Protein AF-A0A9D6HFY6-F1 (afdb_monomer_lite)

Structure (mmCIF, N/CA/C/O backbone):
data_AF-A0A9D6HFY6-F1
#
_entry.id   AF-A0A9D6HFY6-F1
#
loop_
_atom_site.group_PDB
_atom_site.id
_atom_site.type_symbol
_atom_site.label_atom_id
_atom_site.label_alt_id
_atom_site.label_comp_id
_atom_site.label_asym_id
_atom_site.label_entity_id
_atom_site.label_seq_id
_atom_site.pdbx_PDB_ins_code
_atom_site.Cartn_x
_atom_site.Cartn_y
_atom_site.Cartn_z
_atom_site.occupancy
_atom_site.B_iso_or_equiv
_atom_site.auth_seq_id
_atom_site.auth_comp_id
_atom_site.auth_asym_id
_atom_site.auth_atom_id
_atom_site.pdbx_PDB_model_num
ATOM 1 N N . SER A 1 1 ? -29.698 1.148 17.771 1.00 62.59 1 SER A N 1
ATOM 2 C CA . SER A 1 1 ? -28.490 1.903 18.164 1.00 62.59 1 SER A CA 1
ATOM 3 C C . SER A 1 1 ? -28.725 3.374 17.856 1.00 62.59 1 SER A C 1
ATOM 5 O O . SER A 1 1 ? -28.879 3.722 16.697 1.00 62.59 1 SER A O 1
ATOM 7 N N . GLY A 1 2 ? -28.841 4.233 18.873 1.00 89.56 2 GLY A N 1
ATOM 8 C CA . GLY A 1 2 ? -29.112 5.675 18.721 1.00 89.56 2 GLY A CA 1
ATOM 9 C C . GLY A 1 2 ? -27.885 6.505 18.325 1.00 89.56 2 GLY A C 1
ATOM 10 O O . GLY A 1 2 ? -27.692 7.590 18.861 1.00 89.56 2 GLY A O 1
ATOM 11 N N . LEU A 1 3 ? -27.019 5.968 17.459 1.00 92.06 3 LEU A N 1
ATOM 12 C CA . LEU A 1 3 ? -25.851 6.697 16.964 1.00 92.06 3 LEU A CA 1
ATOM 13 C C . LEU A 1 3 ? -26.287 7.691 15.876 1.00 92.06 3 LEU A C 1
ATOM 15 O O . LEU A 1 3 ? -27.198 7.376 15.106 1.00 92.06 3 LEU A O 1
ATOM 19 N N . PRO A 1 4 ? -25.656 8.873 15.793 1.00 92.00 4 PRO A N 1
ATOM 20 C CA . PRO A 1 4 ? -25.960 9.833 14.743 1.00 92.00 4 PRO A CA 1
ATOM 21 C C . PRO A 1 4 ? -25.663 9.235 13.353 1.00 92.00 4 PRO A C 1
ATOM 23 O O . PRO A 1 4 ? -24.690 8.492 13.199 1.00 92.00 4 PRO A O 1
ATOM 26 N N . PRO A 1 5 ? -26.485 9.542 12.335 1.00 94.31 5 PRO A N 1
ATOM 27 C CA . PRO A 1 5 ? -26.291 9.024 10.986 1.00 94.31 5 PRO A CA 1
ATOM 28 C C . PRO A 1 5 ? -25.031 9.617 10.337 1.00 94.31 5 PRO A C 1
ATOM 30 O O . PRO A 1 5 ? -24.769 10.812 10.447 1.00 94.31 5 PRO A O 1
ATOM 33 N N . ALA A 1 6 ? -24.280 8.799 9.596 1.00 92.12 6 ALA A N 1
ATOM 34 C CA . ALA A 1 6 ? -23.149 9.252 8.783 1.00 92.12 6 ALA A CA 1
ATOM 35 C C . ALA A 1 6 ? -23.642 9.853 7.448 1.00 92.12 6 ALA A C 1
ATOM 37 O O . ALA A 1 6 ? -23.542 9.224 6.399 1.00 92.12 6 ALA A O 1
ATOM 38 N N . ASN A 1 7 ? -24.234 11.052 7.491 1.00 96.19 7 ASN A N 1
ATOM 39 C CA . ASN A 1 7 ? -24.920 11.699 6.358 1.00 96.19 7 ASN A CA 1
ATOM 40 C C . ASN A 1 7 ? -24.167 12.900 5.742 1.00 96.19 7 ASN A C 1
ATOM 42 O O . ASN A 1 7 ? -24.756 13.660 4.976 1.00 96.19 7 ASN A O 1
ATOM 46 N N . ILE A 1 8 ? -22.884 13.084 6.066 1.00 96.38 8 ILE A N 1
ATOM 47 C CA . ILE A 1 8 ? -22.040 14.177 5.557 1.00 96.38 8 ILE A CA 1
ATOM 48 C C . ILE A 1 8 ? -20.808 13.594 4.858 1.00 96.38 8 ILE A C 1
ATOM 50 O O . ILE A 1 8 ? -20.167 12.681 5.375 1.00 96.38 8 ILE A O 1
ATOM 54 N N . VAL A 1 9 ? -20.442 14.164 3.707 1.00 93.00 9 VAL A N 1
ATOM 55 C CA . VAL A 1 9 ? -19.199 13.846 2.990 1.00 93.00 9 VAL A CA 1
ATOM 56 C C . VAL A 1 9 ? -18.110 14.845 3.382 1.00 93.00 9 VAL A C 1
ATOM 58 O O . VAL A 1 9 ? -18.252 16.046 3.162 1.00 93.00 9 VAL A O 1
ATOM 61 N N . LEU A 1 10 ? -16.996 14.351 3.924 1.00 93.56 10 LEU A N 1
ATOM 62 C CA . LEU A 1 10 ? -15.821 15.158 4.274 1.00 93.56 10 LEU A CA 1
ATOM 63 C C . LEU A 1 10 ? -14.748 15.038 3.184 1.00 93.56 10 LEU A C 1
ATOM 65 O O . LEU A 1 10 ? -13.755 14.330 3.344 1.00 93.56 10 LEU A O 1
ATOM 69 N N . ALA A 1 11 ? -14.951 15.713 2.053 1.00 90.62 11 ALA A N 1
ATOM 70 C CA . ALA A 1 11 ? -14.000 15.676 0.943 1.00 90.62 11 ALA A CA 1
ATOM 71 C C . ALA A 1 11 ? -12.686 16.390 1.308 1.00 90.62 11 ALA A C 1
ATOM 73 O O . ALA A 1 11 ? -12.683 17.561 1.689 1.00 90.62 11 ALA A O 1
ATOM 74 N N . ARG A 1 12 ? -11.556 15.685 1.186 1.00 92.56 12 ARG A N 1
ATOM 75 C CA . ARG A 1 12 ? -10.188 16.187 1.408 1.00 92.56 12 ARG A CA 1
ATOM 76 C C . ARG A 1 12 ? -9.233 15.460 0.457 1.00 92.56 12 ARG A C 1
ATOM 78 O O . ARG A 1 12 ? -9.540 14.360 0.016 1.00 92.56 12 ARG A O 1
ATOM 85 N N . GLY A 1 13 ? -8.072 16.053 0.170 1.00 87.38 13 GLY A N 1
ATOM 86 C CA . GLY A 1 13 ? -7.021 15.380 -0.607 1.00 87.38 13 GLY A CA 1
ATOM 87 C C . GLY A 1 13 ? -7.362 15.180 -2.086 1.00 87.38 13 GLY A C 1
ATOM 88 O O . GLY A 1 13 ? -7.131 14.102 -2.623 1.00 87.38 13 GLY A O 1
ATOM 89 N N . VAL A 1 14 ? -7.918 16.204 -2.744 1.00 85.12 14 VAL A N 1
ATOM 90 C CA . VAL A 1 14 ? -8.131 16.178 -4.200 1.00 85.12 14 VAL A CA 1
ATOM 91 C C . VAL A 1 14 ? -6.784 15.982 -4.897 1.00 85.12 14 VAL A C 1
ATOM 93 O O . VAL A 1 14 ? -5.876 16.795 -4.735 1.00 85.12 14 VAL A O 1
ATOM 96 N N . GLY A 1 15 ? -6.664 14.893 -5.653 1.00 80.75 15 GLY A N 1
ATOM 97 C CA . GLY A 1 15 ? -5.490 14.576 -6.458 1.00 80.75 15 GLY A CA 1
ATOM 98 C C . GLY A 1 15 ? -5.772 14.779 -7.942 1.00 80.75 15 GLY A C 1
ATOM 99 O O . GLY A 1 15 ? -6.844 14.424 -8.426 1.00 80.75 15 GLY A O 1
ATOM 100 N N . LEU A 1 16 ? -4.796 15.327 -8.664 1.00 83.06 16 LEU A N 1
ATOM 101 C CA . LEU A 1 16 ? -4.760 15.290 -10.124 1.00 83.06 16 LEU A CA 1
ATOM 102 C C . LEU A 1 16 ? -3.932 14.076 -10.545 1.00 83.06 16 LEU A C 1
ATOM 104 O O . LEU A 1 16 ? -2.842 13.880 -10.017 1.00 83.06 16 LEU A O 1
ATOM 108 N N . THR A 1 17 ? -4.426 13.286 -11.495 1.00 78.19 17 THR A N 1
ATOM 109 C CA . THR A 1 17 ? -3.702 12.133 -12.045 1.00 78.19 17 THR A CA 1
ATOM 110 C C . THR A 1 17 ? -2.620 12.620 -13.024 1.00 78.19 17 THR A C 1
ATOM 112 O O . THR A 1 17 ? -2.969 13.101 -14.102 1.00 78.19 17 THR A O 1
ATOM 115 N N . PRO A 1 18 ? -1.315 12.551 -12.691 1.00 80.50 18 PRO A N 1
ATOM 116 C CA . PRO A 1 18 ? -0.261 13.094 -13.548 1.00 80.50 18 PRO A CA 1
ATOM 117 C C . PRO A 1 18 ? 0.224 12.022 -14.518 1.00 80.50 18 PRO A C 1
ATOM 119 O O . PRO A 1 18 ? 0.636 10.974 -14.039 1.00 80.50 18 PRO A O 1
ATOM 122 N N . HIS A 1 19 ? 0.232 12.222 -15.839 1.00 83.06 19 HIS A N 1
ATOM 123 C CA . HIS A 1 19 ? 0.692 11.160 -16.748 1.00 83.06 19 HIS A CA 1
ATOM 124 C C . HIS A 1 19 ? 2.128 10.717 -16.402 1.00 83.06 19 HIS A C 1
ATOM 126 O O . HIS A 1 19 ? 3.067 11.508 -16.482 1.00 83.06 19 HIS A O 1
ATOM 132 N N . LEU A 1 20 ? 2.278 9.459 -15.976 1.00 84.25 20 LEU A N 1
ATOM 133 C CA . LEU A 1 20 ? 3.563 8.839 -15.674 1.00 84.25 20 LEU A CA 1
ATOM 134 C C . LEU A 1 20 ? 3.823 7.724 -16.683 1.00 84.25 20 LEU A C 1
ATOM 136 O O . LEU A 1 20 ? 2.922 6.962 -17.033 1.00 84.25 20 LEU A O 1
ATOM 140 N N . GLU A 1 21 ? 5.069 7.639 -17.134 1.00 88.44 21 GLU A N 1
ATOM 141 C CA . GLU A 1 21 ? 5.562 6.487 -17.880 1.00 88.44 21 GLU A CA 1
ATOM 142 C C . GLU A 1 21 ? 5.548 5.246 -16.966 1.00 88.44 21 GLU A C 1
ATOM 144 O O . GLU A 1 21 ? 6.026 5.348 -15.826 1.00 88.44 21 GLU A O 1
ATOM 149 N N . PRO A 1 22 ? 5.029 4.088 -17.426 1.00 91.44 22 PRO A N 1
ATOM 150 C CA . PRO A 1 22 ? 5.076 2.849 -16.659 1.00 91.44 22 PRO A CA 1
ATOM 151 C C . PRO A 1 22 ? 6.503 2.510 -16.226 1.00 91.44 22 PRO A C 1
ATOM 153 O O . PRO A 1 22 ? 7.459 2.679 -16.989 1.00 91.44 22 PRO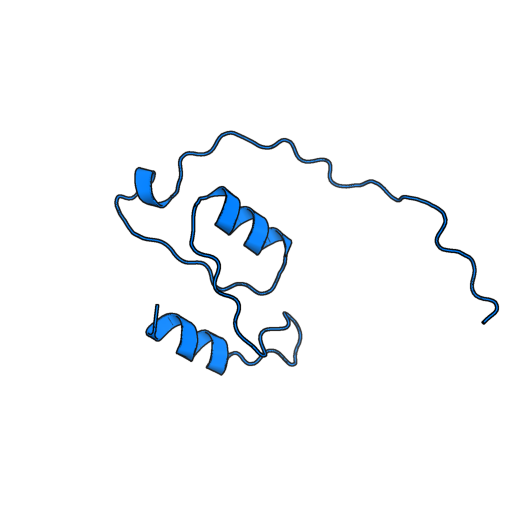 A O 1
ATOM 156 N N . PHE A 1 23 ? 6.654 2.006 -15.003 1.00 92.25 23 PHE A N 1
ATOM 157 C CA . PHE A 1 23 ? 7.959 1.694 -14.426 1.00 92.25 23 PHE A CA 1
ATOM 158 C C . PHE A 1 23 ? 8.739 0.709 -15.301 1.00 92.25 23 PHE A C 1
ATOM 160 O O . PHE A 1 23 ? 9.924 0.921 -15.568 1.00 92.25 23 PHE A O 1
ATOM 167 N N . ASP A 1 24 ? 8.048 -0.313 -15.799 1.00 90.38 24 ASP A N 1
ATOM 168 C CA . ASP A 1 24 ? 8.621 -1.365 -16.632 1.00 90.38 24 ASP A CA 1
ATOM 169 C C . ASP A 1 24 ? 9.204 -0.814 -17.935 1.00 90.38 24 ASP A C 1
ATOM 171 O O . ASP A 1 24 ? 10.320 -1.168 -18.314 1.00 90.38 24 ASP A O 1
ATOM 175 N N . ALA A 1 25 ? 8.500 0.123 -18.580 1.00 89.19 25 ALA A N 1
ATOM 176 C CA . ALA A 1 25 ? 8.968 0.789 -19.795 1.00 89.19 25 ALA A CA 1
ATOM 177 C C . ALA A 1 25 ? 10.202 1.658 -19.514 1.00 89.19 25 ALA A C 1
ATOM 179 O O . ALA A 1 25 ? 11.210 1.567 -20.213 1.00 89.19 25 ALA A O 1
ATOM 180 N N . LYS A 1 26 ? 10.160 2.433 -18.427 1.00 92.88 26 LYS A N 1
ATOM 181 C CA . LYS A 1 26 ? 11.243 3.342 -18.038 1.00 92.88 26 LYS A CA 1
ATOM 182 C C . LYS A 1 26 ? 12.523 2.620 -17.609 1.00 92.88 26 LYS A C 1
ATOM 184 O O . LYS A 1 26 ? 13.613 3.198 -17.661 1.00 92.88 26 LYS A O 1
ATOM 189 N N . ARG A 1 27 ? 12.399 1.399 -17.082 1.00 93.00 27 ARG A N 1
ATOM 190 C CA . ARG A 1 27 ? 13.513 0.634 -16.496 1.00 93.00 27 ARG A CA 1
ATOM 191 C C . ARG A 1 27 ? 13.895 -0.615 -17.278 1.00 93.00 27 ARG A C 1
ATOM 193 O O . ARG A 1 27 ? 14.930 -1.186 -16.957 1.00 93.00 27 ARG A O 1
ATOM 200 N N . ALA A 1 28 ? 13.122 -1.003 -18.291 1.00 91.75 28 ALA A N 1
ATOM 201 C CA . ALA A 1 28 ? 13.273 -2.266 -19.015 1.00 91.75 28 ALA A CA 1
ATOM 202 C C . ALA A 1 28 ? 13.299 -3.493 -18.076 1.00 91.75 28 ALA A C 1
ATOM 204 O O . ALA A 1 28 ? 14.027 -4.458 -18.304 1.00 91.75 28 ALA A O 1
ATOM 205 N N . LEU A 1 29 ? 12.509 -3.438 -17.001 1.00 92.94 29 LEU A N 1
ATOM 206 C CA . LEU A 1 29 ? 12.366 -4.491 -15.993 1.00 92.94 29 LEU A CA 1
ATOM 207 C C . LEU A 1 29 ? 10.895 -4.878 -15.868 1.00 92.94 29 LEU A C 1
ATOM 209 O O . LEU A 1 29 ? 10.031 -4.090 -16.224 1.00 92.94 29 LEU A O 1
ATOM 213 N N . LYS A 1 30 ? 10.614 -6.066 -15.330 1.00 92.75 30 LYS A N 1
ATOM 214 C CA . LYS A 1 30 ? 9.281 -6.386 -14.806 1.00 92.75 30 LYS A CA 1
ATOM 215 C C . LYS A 1 30 ? 9.203 -5.933 -13.356 1.00 92.75 30 LYS A C 1
ATOM 217 O O . LYS A 1 30 ? 10.180 -6.108 -12.623 1.00 92.75 30 LYS A O 1
ATOM 222 N N . SER A 1 31 ? 8.070 -5.381 -12.939 1.00 93.56 31 SER A N 1
ATOM 223 C CA . SER A 1 31 ? 7.884 -4.931 -11.560 1.00 93.56 31 SER A CA 1
ATOM 224 C C . SER A 1 31 ? 6.638 -5.502 -10.898 1.00 93.56 31 SER A C 1
ATOM 226 O O . SER A 1 31 ? 5.587 -5.678 -11.511 1.00 93.56 31 SER A O 1
ATOM 228 N N . ALA A 1 32 ? 6.775 -5.740 -9.596 1.00 95.19 32 ALA A N 1
ATOM 229 C CA . ALA A 1 32 ? 5.696 -6.121 -8.705 1.00 95.19 32 ALA A CA 1
ATOM 230 C C . ALA A 1 32 ? 5.742 -5.269 -7.428 1.00 95.19 32 ALA A C 1
ATOM 232 O O . ALA A 1 32 ? 6.789 -4.746 -7.040 1.00 95.19 32 ALA A O 1
ATOM 233 N N . CYS A 1 33 ? 4.596 -5.120 -6.772 1.00 95.06 33 CYS A N 1
ATOM 234 C CA . CYS A 1 33 ? 4.409 -4.337 -5.561 1.00 95.06 33 CYS A CA 1
ATOM 235 C C . CYS A 1 33 ? 3.595 -5.146 -4.544 1.00 95.06 33 CYS A C 1
ATOM 237 O O . CYS A 1 33 ? 2.410 -5.407 -4.750 1.00 95.06 33 CYS A O 1
ATOM 239 N N . ILE A 1 34 ? 4.230 -5.507 -3.427 1.00 95.00 34 ILE A N 1
ATOM 240 C CA . ILE A 1 34 ? 3.553 -6.050 -2.246 1.00 95.00 34 ILE A CA 1
ATOM 241 C C . ILE A 1 34 ? 3.400 -4.905 -1.251 1.00 95.00 34 ILE A C 1
ATOM 243 O O . ILE A 1 34 ? 4.388 -4.376 -0.743 1.00 95.00 34 ILE A O 1
ATOM 247 N N . VAL A 1 35 ? 2.163 -4.495 -0.988 1.00 93.31 35 VAL A N 1
ATOM 248 C CA . VAL A 1 35 ? 1.867 -3.439 -0.019 1.00 93.31 35 VAL A CA 1
ATOM 249 C C . VAL A 1 35 ? 0.464 -3.607 0.533 1.00 93.31 35 VAL A C 1
ATOM 251 O O . VAL A 1 35 ? -0.427 -4.093 -0.150 1.00 93.31 35 VAL A O 1
ATOM 254 N N . GLU A 1 36 ? 0.250 -3.186 1.770 1.00 90.56 36 GLU A N 1
ATOM 255 C CA . GLU A 1 36 ? -1.014 -3.377 2.485 1.00 90.56 36 GLU A CA 1
ATOM 256 C C . GLU A 1 36 ? -1.937 -2.162 2.319 1.00 90.56 36 GLU A C 1
ATOM 258 O O . GLU A 1 36 ? -3.146 -2.289 2.119 1.00 90.56 36 GLU A O 1
ATOM 263 N N . VAL A 1 37 ? -1.344 -0.965 2.326 1.00 90.19 37 VAL A N 1
ATOM 264 C CA . VAL A 1 37 ? -2.054 0.315 2.320 1.00 90.19 37 VAL A CA 1
ATOM 265 C C . VAL A 1 37 ? -2.610 0.636 0.932 1.00 90.19 37 VAL A C 1
ATOM 267 O O . VAL A 1 37 ? -1.873 0.723 -0.053 1.00 90.19 37 VAL A O 1
ATOM 270 N N . GLY A 1 38 ? -3.918 0.907 0.866 1.00 90.19 38 GLY A N 1
ATOM 271 C CA . GLY A 1 38 ? -4.639 1.157 -0.387 1.00 90.19 38 GLY A CA 1
ATOM 272 C C . GLY A 1 38 ? -4.071 2.299 -1.237 1.00 90.19 38 GLY A C 1
ATOM 273 O O . GLY A 1 38 ? -4.023 2.177 -2.460 1.00 90.19 38 GLY A O 1
ATOM 274 N N . LEU A 1 39 ? -3.574 3.372 -0.610 1.00 91.50 39 LEU A N 1
ATOM 275 C CA . LEU A 1 39 ? -2.939 4.483 -1.327 1.00 91.50 39 LEU A CA 1
ATOM 276 C C . LEU A 1 39 ? -1.722 4.014 -2.138 1.00 91.50 39 LEU A C 1
ATOM 278 O O . LEU A 1 39 ? -1.610 4.319 -3.323 1.00 91.50 39 LEU A O 1
ATOM 282 N N . VAL A 1 40 ? -0.833 3.237 -1.517 1.00 93.50 40 VAL A N 1
ATOM 283 C CA . VAL A 1 40 ? 0.390 2.758 -2.173 1.00 93.50 40 VAL A CA 1
ATOM 284 C C . VAL A 1 40 ? 0.062 1.692 -3.219 1.00 93.50 40 VAL A C 1
ATOM 286 O O . VAL A 1 40 ? 0.646 1.725 -4.299 1.00 93.50 40 VAL A O 1
ATOM 289 N N . LYS A 1 41 ? -0.944 0.831 -2.982 1.00 94.12 41 LYS A N 1
ATOM 290 C CA . LYS A 1 41 ? -1.478 -0.070 -4.026 1.00 94.12 41 LYS A CA 1
ATOM 291 C C . LYS A 1 41 ? -1.927 0.717 -5.258 1.00 94.12 41 LYS A C 1
ATOM 293 O O . LYS A 1 41 ? -1.663 0.310 -6.385 1.00 94.12 41 LYS A O 1
ATOM 298 N N . GLY A 1 42 ? -2.609 1.845 -5.043 1.00 92.31 42 GLY A N 1
ATOM 299 C CA . GLY A 1 42 ? -3.024 2.754 -6.109 1.00 92.31 42 GLY A CA 1
ATOM 300 C C . GLY A 1 42 ? -1.836 3.280 -6.912 1.00 92.31 42 GLY A C 1
ATOM 301 O O . GLY A 1 42 ? -1.860 3.218 -8.137 1.00 92.31 42 GLY A O 1
ATOM 302 N N . ILE A 1 43 ? -0.773 3.715 -6.230 1.00 92.62 43 ILE A N 1
ATOM 303 C CA . ILE A 1 43 ? 0.463 4.188 -6.872 1.00 92.62 43 ILE A CA 1
ATOM 304 C C . ILE A 1 43 ? 1.151 3.064 -7.664 1.00 92.62 43 ILE A C 1
ATOM 306 O O . ILE A 1 43 ? 1.542 3.290 -8.805 1.00 92.62 43 ILE A O 1
ATOM 310 N N . GLY A 1 44 ? 1.260 1.853 -7.107 1.00 93.69 44 GLY A N 1
ATOM 311 C CA . GLY A 1 44 ? 1.848 0.699 -7.799 1.00 93.69 44 GLY A CA 1
ATOM 312 C C . GLY A 1 44 ? 1.116 0.367 -9.101 1.00 93.69 44 GLY A C 1
ATOM 313 O O . GLY A 1 44 ? 1.740 0.293 -10.157 1.00 93.69 44 GLY A O 1
ATOM 314 N N . ARG A 1 45 ? -0.223 0.291 -9.057 1.00 92.19 45 ARG A N 1
ATOM 315 C CA . ARG A 1 45 ? -1.051 0.115 -10.267 1.00 92.19 45 ARG A CA 1
ATOM 316 C C . ARG A 1 45 ? -0.870 1.260 -11.252 1.00 92.19 45 ARG A C 1
ATOM 318 O O . ARG A 1 45 ? -0.796 1.030 -12.453 1.00 92.19 45 ARG A O 1
ATOM 325 N N . TYR A 1 46 ? -0.781 2.487 -10.745 1.00 91.38 46 TYR A N 1
ATOM 326 C CA . TYR A 1 46 ? -0.585 3.668 -11.576 1.00 91.38 46 TYR A CA 1
ATOM 327 C C . TYR A 1 46 ? 0.756 3.657 -12.325 1.00 91.38 46 TYR A C 1
ATOM 329 O O . TYR A 1 46 ? 0.839 4.131 -13.452 1.00 91.38 46 TYR A O 1
ATOM 337 N N . LEU A 1 47 ? 1.788 3.059 -11.726 1.00 93.19 47 LEU A N 1
ATOM 338 C CA . LEU A 1 47 ? 3.096 2.832 -12.342 1.00 93.19 47 LEU A CA 1
ATOM 339 C C . LEU A 1 47 ? 3.156 1.564 -13.214 1.00 93.19 47 LE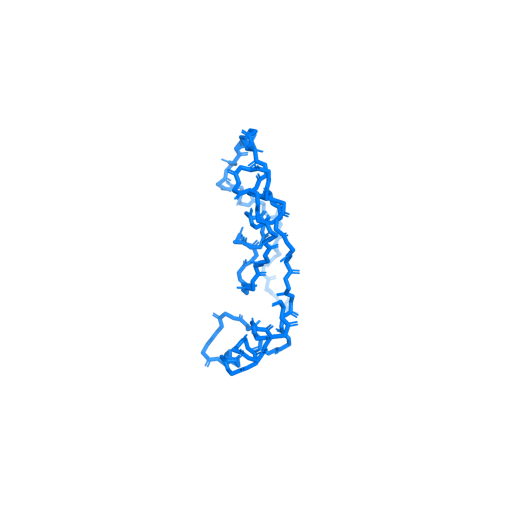U A C 1
ATOM 341 O O . LEU A 1 47 ? 4.217 1.268 -13.759 1.00 93.19 47 LEU A O 1
ATOM 345 N N . GLY A 1 48 ? 2.053 0.826 -13.363 1.00 92.00 48 GLY A N 1
ATOM 346 C CA . GLY A 1 48 ? 1.997 -0.409 -14.148 1.00 92.00 48 GLY A CA 1
ATOM 347 C C . GLY A 1 48 ? 2.617 -1.631 -13.465 1.00 92.00 48 GLY A C 1
ATOM 348 O O . GLY A 1 48 ? 2.880 -2.615 -14.144 1.00 92.00 48 GLY A O 1
ATOM 349 N N . MET A 1 49 ? 2.848 -1.580 -12.151 1.00 95.12 49 MET A N 1
ATOM 350 C CA . MET A 1 49 ? 3.395 -2.704 -11.386 1.00 95.12 49 MET A CA 1
ATOM 351 C C . MET A 1 49 ? 2.316 -3.762 -11.126 1.00 95.12 49 MET A C 1
ATOM 353 O O . MET A 1 49 ? 1.156 -3.424 -10.862 1.00 95.12 49 MET A O 1
ATOM 357 N N . GLU A 1 50 ? 2.702 -5.037 -11.099 1.00 95.12 50 GLU A N 1
ATOM 358 C CA . GLU A 1 50 ? 1.829 -6.108 -10.614 1.00 95.12 50 GLU A CA 1
ATOM 359 C C . GLU A 1 50 ? 1.619 -5.965 -9.101 1.00 95.12 50 GLU A C 1
ATOM 361 O O . GLU A 1 50 ? 2.553 -6.099 -8.316 1.00 95.1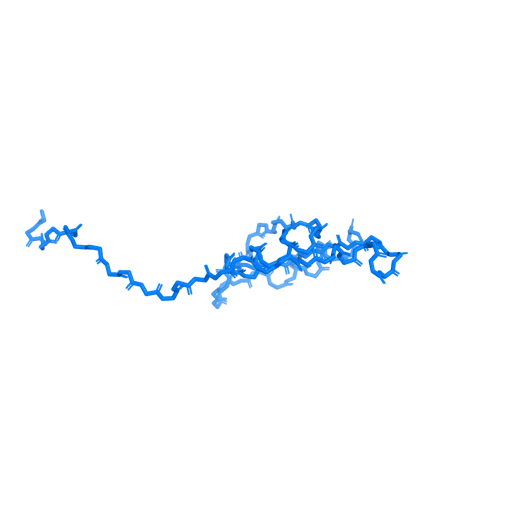2 50 GLU A O 1
ATOM 366 N N . VAL A 1 51 ? 0.395 -5.672 -8.659 1.00 95.00 51 VAL A N 1
ATOM 367 C CA . VAL A 1 51 ? 0.097 -5.592 -7.222 1.00 95.00 51 VAL A CA 1
ATOM 368 C C . VAL A 1 51 ? -0.263 -6.972 -6.694 1.00 95.00 51 VAL A C 1
ATOM 370 O O . VAL A 1 51 ? -1.267 -7.547 -7.111 1.00 95.00 51 VAL A O 1
ATOM 373 N N . ILE A 1 52 ? 0.531 -7.458 -5.742 1.00 95.31 52 ILE A N 1
ATOM 374 C CA . ILE A 1 52 ? 0.387 -8.782 -5.141 1.00 95.31 52 ILE A CA 1
ATOM 375 C C . ILE A 1 52 ? -0.234 -8.629 -3.752 1.00 95.31 52 ILE A C 1
ATOM 377 O O . ILE A 1 52 ? 0.355 -8.029 -2.848 1.00 95.31 52 ILE A O 1
ATOM 381 N N . ASP A 1 53 ? -1.432 -9.185 -3.584 1.00 93.81 53 ASP A N 1
ATOM 382 C CA . ASP A 1 53 ? -2.120 -9.241 -2.298 1.00 93.81 53 ASP A CA 1
ATOM 383 C C . ASP A 1 53 ? -1.659 -10.472 -1.505 1.00 93.81 53 ASP A C 1
ATOM 385 O O . ASP A 1 53 ? -1.778 -11.609 -1.962 1.00 93.81 53 ASP A O 1
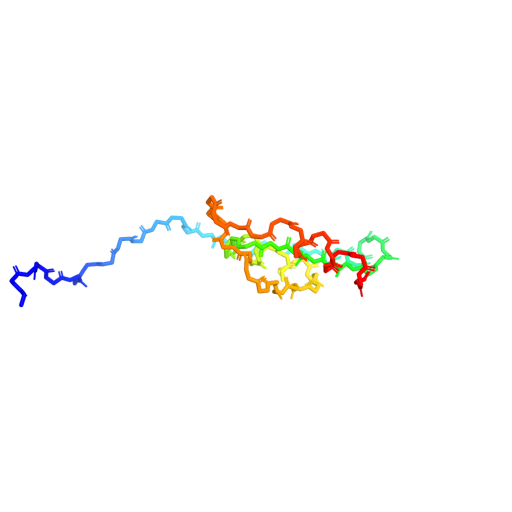ATOM 389 N N . VAL A 1 54 ? -1.140 -10.242 -0.297 1.00 95.19 54 VAL A N 1
ATOM 390 C CA . VAL A 1 54 ? -0.641 -11.299 0.589 1.00 95.19 54 VAL A CA 1
ATOM 391 C C . VAL A 1 54 ? 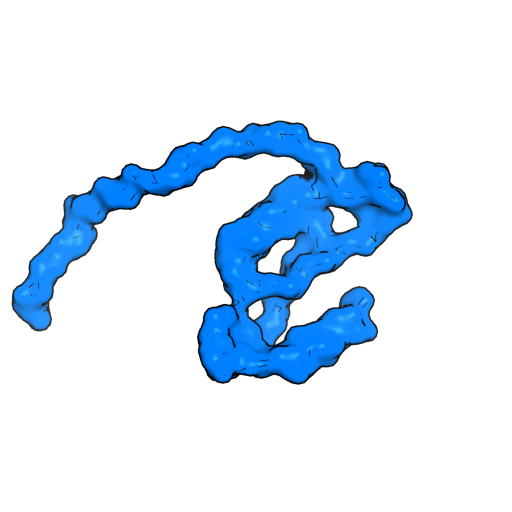-1.626 -11.507 1.743 1.00 95.19 54 VAL A C 1
ATOM 393 O O . VAL A 1 54 ? -1.865 -10.572 2.511 1.00 95.19 54 VAL A O 1
ATOM 396 N N . PRO A 1 55 ? -2.207 -12.711 1.903 1.00 93.62 55 PRO A N 1
ATOM 397 C CA . PRO A 1 55 ? -3.041 -13.024 3.059 1.00 93.62 55 PRO A CA 1
ATOM 398 C C . PRO A 1 55 ? -2.283 -12.799 4.373 1.00 93.62 55 PRO A C 1
ATOM 400 O O . PRO A 1 55 ? -1.141 -13.229 4.508 1.00 93.62 55 PRO A O 1
ATOM 403 N N . GLY A 1 56 ? -2.922 -12.135 5.339 1.00 91.38 56 GLY A N 1
ATOM 404 C CA . GLY A 1 56 ? -2.309 -11.799 6.631 1.00 91.38 56 GLY A CA 1
ATOM 405 C C . GLY A 1 56 ? -1.523 -10.484 6.652 1.00 91.38 56 GLY A C 1
ATOM 406 O O . GLY A 1 56 ? -1.103 -10.063 7.721 1.00 91.38 56 GLY A O 1
ATOM 407 N N . ALA A 1 57 ? -1.362 -9.798 5.518 1.00 93.25 57 ALA A N 1
ATOM 408 C CA . ALA A 1 57 ? -0.767 -8.465 5.462 1.00 93.25 57 ALA A CA 1
ATOM 409 C C . ALA A 1 57 ? -1.862 -7.396 5.696 1.00 93.25 57 ALA A C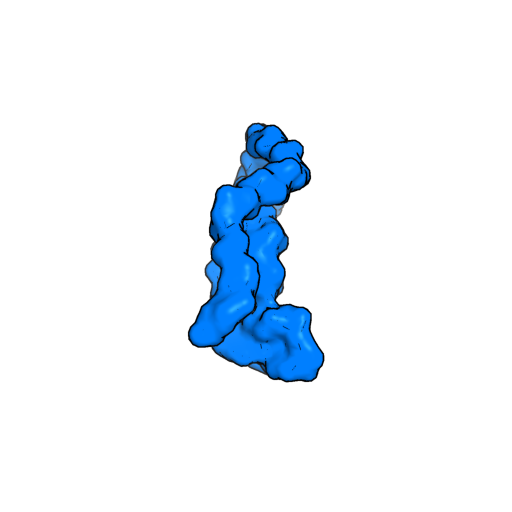 1
ATOM 411 O O . ALA A 1 57 ? -2.664 -7.105 4.803 1.00 93.25 57 ALA A O 1
ATOM 412 N N . THR A 1 58 ? -1.945 -6.848 6.913 1.00 92.12 58 THR A N 1
ATOM 413 C CA . THR A 1 58 ? -3.054 -5.999 7.401 1.00 92.12 58 THR A CA 1
ATOM 414 C C . THR A 1 58 ? -2.703 -4.516 7.549 1.00 92.12 58 THR A C 1
ATOM 416 O O . THR A 1 58 ? -3.610 -3.704 7.735 1.00 92.12 58 THR A O 1
ATOM 419 N N . ALA A 1 59 ? -1.421 -4.144 7.467 1.00 87.75 59 ALA A N 1
ATOM 420 C CA . ALA A 1 59 ? -0.883 -2.837 7.878 1.00 87.75 59 ALA A CA 1
ATOM 421 C C . ALA A 1 59 ? -1.026 -2.527 9.379 1.00 87.75 59 ALA A C 1
ATOM 423 O O . ALA A 1 59 ? -0.847 -1.378 9.793 1.00 87.75 59 ALA A O 1
ATOM 424 N N . GLY A 1 60 ? -1.366 -3.530 10.190 1.00 90.69 60 GLY A N 1
ATOM 425 C CA . GLY A 1 60 ? -1.469 -3.435 11.640 1.00 90.69 60 GLY A CA 1
ATOM 426 C C . GLY A 1 60 ? -0.284 -4.082 12.354 1.00 90.69 60 GLY A C 1
ATOM 427 O O . GLY A 1 60 ? 0.643 -4.604 11.740 1.00 90.69 60 GLY A O 1
ATOM 428 N N . LEU A 1 61 ? -0.325 -4.080 13.688 1.00 92.88 61 LEU A N 1
ATOM 429 C CA . LEU A 1 61 ? 0.640 -4.834 14.504 1.00 92.88 61 LEU A CA 1
ATOM 430 C C . LEU A 1 61 ? 0.492 -6.355 14.334 1.00 92.88 61 LEU A C 1
ATOM 432 O O . LEU A 1 61 ? 1.383 -7.105 14.713 1.00 92.88 61 LEU A O 1
ATOM 436 N N . ASP A 1 62 ? -0.637 -6.793 13.784 1.00 93.62 62 ASP A N 1
ATOM 437 C CA . ASP A 1 62 ? -0.986 -8.177 13.485 1.00 93.62 62 ASP A CA 1
ATOM 438 C C . ASP A 1 62 ? -0.569 -8.625 12.072 1.00 93.62 62 ASP A C 1
ATOM 440 O O . ASP A 1 62 ? -0.889 -9.745 11.678 1.00 93.62 62 ASP A O 1
ATOM 444 N N . THR A 1 63 ? 0.152 -7.787 11.315 1.00 95.38 63 THR A N 1
ATOM 445 C CA . THR A 1 63 ? 0.658 -8.143 9.980 1.00 95.38 63 THR A CA 1
ATOM 446 C C . THR A 1 63 ? 1.599 -9.354 10.037 1.00 95.38 63 THR A C 1
ATOM 448 O O . THR A 1 63 ? 2.596 -9.367 10.767 1.00 95.38 63 THR A O 1
ATOM 451 N N . ASP A 1 64 ? 1.347 -10.346 9.180 1.00 95.25 64 ASP A N 1
ATOM 452 C CA . ASP A 1 64 ? 2.266 -11.459 8.928 1.00 95.25 64 ASP A CA 1
ATOM 453 C C . ASP A 1 64 ? 3.396 -11.014 7.983 1.00 95.25 64 ASP A C 1
ATOM 455 O O . ASP A 1 64 ? 3.342 -11.146 6.755 1.00 95.25 64 ASP A O 1
ATOM 459 N N . THR A 1 65 ? 4.460 -10.478 8.578 1.00 94.00 65 THR A N 1
ATOM 460 C CA . THR A 1 65 ? 5.665 -10.063 7.842 1.00 94.00 65 THR A CA 1
ATOM 461 C C . THR A 1 65 ? 6.390 -11.228 7.161 1.00 94.00 65 THR A C 1
ATOM 463 O O . THR A 1 65 ? 7.028 -11.039 6.120 1.00 94.00 65 THR A O 1
ATOM 466 N N . GLU A 1 66 ? 6.282 -12.450 7.688 1.00 95.62 66 GLU A N 1
ATOM 467 C CA . GLU A 1 66 ? 6.909 -13.614 7.070 1.00 95.62 66 GLU A CA 1
ATOM 468 C C . GLU A 1 66 ? 6.179 -14.028 5.792 1.00 95.62 66 GLU A C 1
ATOM 470 O O . GLU A 1 66 ? 6.831 -14.414 4.818 1.00 95.62 66 GLU A O 1
ATOM 475 N N . ALA A 1 67 ? 4.847 -13.921 5.759 1.00 94.62 67 ALA A N 1
ATOM 476 C CA . ALA A 1 67 ? 4.054 -14.146 4.552 1.00 94.62 67 ALA A CA 1
ATOM 477 C C . ALA A 1 67 ? 4.476 -13.202 3.424 1.00 94.62 67 ALA A C 1
ATOM 479 O O . ALA A 1 67 ? 4.675 -13.660 2.296 1.00 94.62 67 ALA A O 1
ATOM 480 N N . ILE A 1 68 ? 4.711 -11.923 3.734 1.00 94.62 68 ILE A N 1
ATOM 481 C CA . ILE A 1 68 ? 5.243 -10.938 2.779 1.00 94.62 68 ILE A CA 1
ATOM 482 C C . ILE A 1 68 ? 6.613 -11.385 2.259 1.00 94.62 68 ILE A C 1
ATOM 484 O O . ILE A 1 68 ? 6.850 -11.412 1.050 1.00 94.62 68 ILE A O 1
ATOM 488 N N . GLY A 1 69 ? 7.508 -11.804 3.159 1.00 94.88 69 GLY A N 1
ATOM 489 C CA . GLY A 1 69 ? 8.834 -12.294 2.784 1.00 94.88 69 GLY A CA 1
ATOM 490 C C . GLY A 1 69 ? 8.795 -13.551 1.907 1.00 94.88 69 GLY A C 1
ATOM 491 O O . GLY A 1 69 ? 9.610 -13.694 0.995 1.00 94.88 69 GLY A O 1
ATOM 492 N N . ARG A 1 70 ? 7.849 -14.468 2.151 1.00 95.88 70 ARG A N 1
ATOM 493 C CA . ARG A 1 70 ? 7.625 -15.648 1.300 1.00 95.88 70 ARG A CA 1
ATOM 494 C C . ARG A 1 70 ? 7.120 -15.244 -0.086 1.00 95.88 70 ARG A C 1
ATOM 496 O O . ARG A 1 70 ? 7.708 -15.686 -1.068 1.00 95.88 70 ARG A O 1
ATOM 503 N N . ALA A 1 71 ? 6.113 -14.374 -0.161 1.00 93.69 71 ALA A N 1
ATOM 504 C CA . ALA A 1 71 ? 5.551 -13.895 -1.424 1.00 93.69 71 ALA A CA 1
ATOM 505 C C . ALA A 1 71 ? 6.590 -13.158 -2.285 1.00 93.69 71 ALA A C 1
ATOM 507 O O . ALA A 1 71 ? 6.669 -13.375 -3.491 1.00 93.69 71 ALA A O 1
ATOM 508 N N . SER A 1 72 ? 7.461 -12.356 -1.667 1.00 92.50 72 SER A N 1
ATOM 509 C CA . SER A 1 72 ? 8.521 -11.645 -2.393 1.00 92.50 72 SER A CA 1
ATOM 510 C C . SER A 1 72 ? 9.528 -12.576 -3.076 1.00 92.50 72 SER A C 1
ATOM 512 O O . SER A 1 72 ? 10.151 -12.161 -4.045 1.00 92.50 72 SER A O 1
ATOM 514 N N . ARG A 1 73 ? 9.729 -13.800 -2.573 1.00 87.94 73 ARG A N 1
ATOM 515 C CA . ARG A 1 73 ? 10.665 -14.776 -3.159 1.00 87.94 73 ARG A CA 1
ATOM 516 C C . ARG A 1 73 ? 10.054 -15.619 -4.276 1.00 87.94 73 ARG A C 1
ATOM 518 O O . ARG A 1 73 ? 10.799 -16.236 -5.027 1.00 87.94 73 ARG A O 1
ATOM 525 N N . SER A 1 74 ? 8.728 -15.699 -4.341 1.00 77.12 74 SER A N 1
ATOM 526 C CA . SER A 1 74 ? 8.003 -16.461 -5.364 1.00 77.12 74 SER A CA 1
ATOM 527 C C . SER A 1 74 ? 7.604 -15.626 -6.583 1.00 77.12 74 SER A C 1
ATOM 529 O O . SER A 1 74 ? 6.984 -16.177 -7.489 1.00 77.12 74 SER A O 1
ATOM 531 N N . SER A 1 75 ? 7.903 -14.324 -6.563 1.00 62.19 75 SER A N 1
ATOM 532 C CA . SER A 1 75 ? 7.499 -13.334 -7.569 1.00 62.19 75 SER A CA 1
ATOM 533 C C . SER A 1 75 ? 8.652 -12.975 -8.498 1.00 62.19 75 SER A C 1
ATOM 535 O O . SER A 1 75 ? 9.800 -12.925 -8.000 1.00 62.19 75 SER A O 1
#

Foldseek 3Di:
DPDDDPPDDDDDDDDDLDDDAAPCVVPVDAAADEDQDPVVLVVCVSNVHHYDYFPQQHVDPRRPPVSVVVVVVVD

pLDDT: mean 90.81, std 6.24, range [62.19, 96.38]

Secondary structure (DSSP, 8-state):
--PPP-----------------HHHHHTS--EEE-SSHHHHHHHHHTT-EEEP-TT--SSTT--HHHHHHHHH--

Sequence (75 aa):
SGLPPANIVLARGVGLTPHLEPFDAKRALKSACIVEVGLVKGIGRYLGMEVIDVPGATAGLDTDTEAIGRASRSS

Radius of gyration: 17.17 Å; chains: 1; bounding box: 43×33×38 Å